Protein AF-A0ABD0PK74-F1 (afdb_monomer)

Sequence (50 aa):
MSVVSLQLGQCGNQIGQELFSVISDDSNGPNRKKYKQCSDERFFYETSTG

Mean predicted aligned error: 3.94 Å

Foldseek 3Di:
DADDDDADDDVSVVVVVVVVVVLCCLQPNPDHVPCNVVSCVYPDDDDPVD

Organism: Cirrhinus mrigala (NCBI:txid683832)

Radius of gyration: 12.03 Å; Cα contacts (8 Å, |Δi|>4): 34; chains: 1; bounding box: 32×22×27 Å

pLDDT: mean 91.44, std 8.1, range [59.12, 98.12]

Solvent-accessible surface area (backbone atoms only — not comparable to full-atom values): 3110 Å² total; per-residue (Å²): 119,73,58,88,86,85,71,60,66,70,68,34,46,55,54,46,51,58,52,51,50,54,48,46,34,26,58,72,45,98,59,75,57,84,51,20,68,64,36,46,59,24,71,54,81,89,55,100,83,112

Nearest PDB structures (foldseek):
  5zwm-assembly1_C  TM=3.688E-01  e=4.352E+00  Saccharomyces cerevisiae S288C

Secondary structure (DSSP, 8-state):
--------HHHHHHHHHHHHHHHHHHHHSSS--TTHHHHHHHH----TT-

InterPro domains:
  IPR036525 Tubulin/FtsZ, GTPase domain superfamily [G3DSA:3.40.50.1440] (1-50)
  IPR036525 Tubulin/FtsZ, GTPase domain superfamily [SSF52490] (1-49)

Structure (mmCIF, N/CA/C/O bac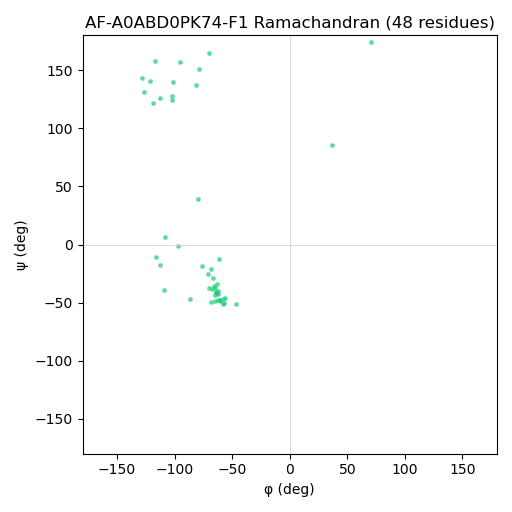kbone):
data_AF-A0ABD0PK74-F1
#
_entry.id   AF-A0ABD0PK74-F1
#
loop_
_atom_site.group_PDB
_atom_site.id
_atom_site.type_symbol
_atom_site.label_atom_id
_atom_site.label_alt_id
_atom_site.label_comp_id
_atom_site.label_asym_id
_atom_site.label_entit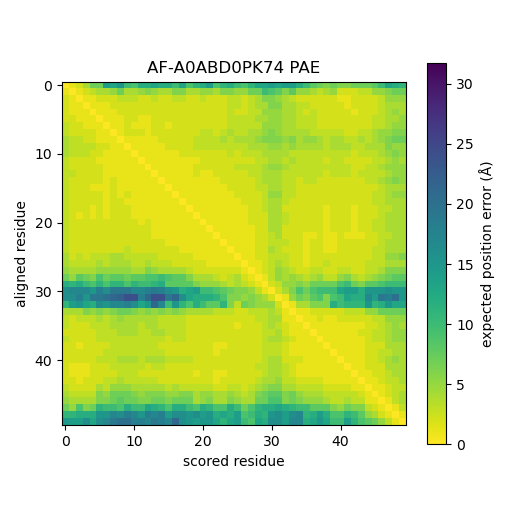y_id
_atom_site.label_seq_id
_atom_site.pdbx_PDB_ins_code
_atom_site.Cartn_x
_atom_site.Cartn_y
_atom_site.Cartn_z
_atom_site.occupancy
_atom_site.B_iso_or_equiv
_atom_site.auth_seq_id
_atom_site.auth_comp_id
_atom_site.auth_asym_id
_atom_site.auth_atom_id
_atom_site.pdbx_PDB_model_num
ATOM 1 N N . MET A 1 1 ? -12.089 7.414 -4.176 1.00 82.12 1 MET A N 1
ATOM 2 C CA . MET A 1 1 ? -11.364 6.905 -5.365 1.00 82.12 1 MET A CA 1
ATOM 3 C C . MET A 1 1 ? -10.308 5.942 -4.853 1.00 82.12 1 MET A C 1
ATOM 5 O O . MET A 1 1 ? -9.544 6.354 -3.988 1.00 82.12 1 MET A O 1
ATOM 9 N N . SER A 1 2 ? -10.328 4.685 -5.302 1.00 93.19 2 SER A N 1
ATOM 10 C CA . SER A 1 2 ? -9.430 3.630 -4.804 1.00 93.19 2 SER A CA 1
ATOM 11 C C . SER A 1 2 ? -8.026 3.743 -5.415 1.00 93.19 2 SER A C 1
ATOM 13 O O . SER A 1 2 ? -7.874 4.257 -6.526 1.00 93.19 2 SER A O 1
ATOM 15 N N . VAL A 1 3 ? -7.008 3.295 -4.678 1.00 95.50 3 VAL A N 1
ATOM 16 C CA . VAL A 1 3 ? -5.597 3.280 -5.071 1.00 95.50 3 VAL A CA 1
ATOM 17 C C . VAL A 1 3 ? -5.143 1.835 -5.242 1.00 95.50 3 VAL A C 1
ATOM 19 O O . VAL A 1 3 ? -5.238 1.029 -4.322 1.00 95.50 3 VAL A O 1
ATOM 22 N N . VAL A 1 4 ? -4.576 1.528 -6.408 1.00 95.06 4 VAL A N 1
ATOM 23 C CA . VAL A 1 4 ? -3.907 0.249 -6.669 1.00 95.06 4 VAL A CA 1
ATOM 24 C C . VAL A 1 4 ? -2.401 0.472 -6.601 1.00 95.06 4 VAL A C 1
ATOM 26 O O . VAL A 1 4 ? -1.870 1.335 -7.301 1.00 95.06 4 VAL A O 1
ATOM 29 N N . SER A 1 5 ? -1.710 -0.292 -5.755 1.00 95.12 5 SER A N 1
ATOM 30 C CA . SER A 1 5 ? -0.250 -0.263 -5.652 1.00 95.12 5 SER A CA 1
ATOM 31 C C . SER A 1 5 ? 0.364 -1.457 -6.390 1.00 95.12 5 SER A C 1
ATOM 33 O O . SER A 1 5 ? -0.143 -2.575 -6.324 1.00 95.12 5 SER A O 1
ATOM 35 N N . LEU A 1 6 ? 1.476 -1.225 -7.091 1.00 97.00 6 LEU A N 1
ATOM 36 C CA . LEU A 1 6 ? 2.293 -2.271 -7.705 1.00 97.00 6 LEU A CA 1
ATOM 37 C C . LEU A 1 6 ? 3.690 -2.212 -7.088 1.00 97.00 6 LEU A C 1
ATOM 39 O O . LEU A 1 6 ? 4.353 -1.178 -7.157 1.00 97.00 6 LEU A O 1
ATOM 43 N N . GLN A 1 7 ? 4.129 -3.312 -6.481 1.00 97.25 7 GLN A N 1
ATOM 44 C CA . GLN A 1 7 ? 5.455 -3.422 -5.872 1.00 97.25 7 GLN A CA 1
ATOM 45 C C . GLN A 1 7 ? 6.375 -4.209 -6.812 1.00 97.25 7 GLN A C 1
ATOM 47 O O . GLN A 1 7 ? 6.006 -5.282 -7.288 1.00 97.25 7 GLN A O 1
ATOM 52 N N . LEU A 1 8 ? 7.546 -3.64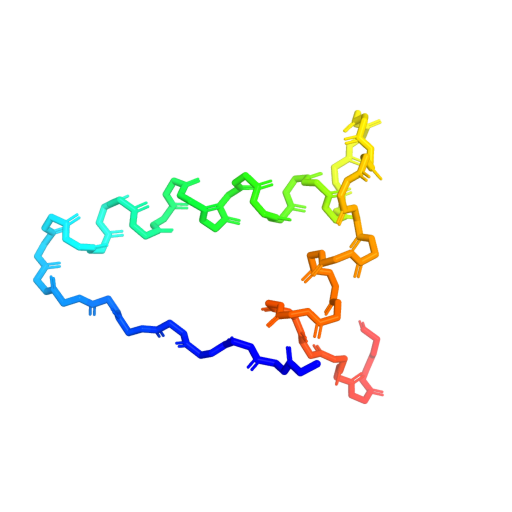6 -7.132 1.00 97.00 8 LEU A N 1
ATOM 53 C CA . LEU A 1 8 ? 8.480 -4.206 -8.113 1.00 97.00 8 LEU A CA 1
ATOM 54 C C . LEU A 1 8 ? 9.879 -4.373 -7.518 1.00 97.00 8 LEU A C 1
ATOM 56 O O . LEU A 1 8 ? 10.455 -3.440 -6.955 1.00 97.00 8 LEU A O 1
ATOM 60 N N . GLY A 1 9 ? 10.450 -5.562 -7.713 1.00 98.12 9 GLY A N 1
ATOM 61 C CA . GLY A 1 9 ? 11.782 -5.912 -7.227 1.00 98.12 9 GLY A CA 1
ATOM 62 C C . GLY A 1 9 ? 11.860 -6.065 -5.705 1.00 98.12 9 GLY A C 1
ATOM 63 O O . GLY A 1 9 ? 10.912 -5.804 -4.967 1.00 98.12 9 GLY A O 1
ATOM 64 N N . GLN A 1 10 ? 13.024 -6.498 -5.219 1.00 97.88 10 GLN A N 1
ATOM 65 C CA . GLN A 1 10 ? 13.217 -6.792 -3.797 1.00 97.88 10 GLN A CA 1
ATOM 66 C C . GLN A 1 10 ? 13.018 -5.553 -2.914 1.00 97.88 10 GLN A C 1
ATOM 68 O O . GLN A 1 10 ? 12.296 -5.616 -1.925 1.00 97.88 10 GLN A O 1
ATOM 73 N N . CYS A 1 11 ? 13.633 -4.425 -3.283 1.00 97.00 11 CYS A N 1
ATOM 74 C CA . CYS A 1 11 ? 13.517 -3.182 -2.521 1.00 97.00 11 CYS A CA 1
ATOM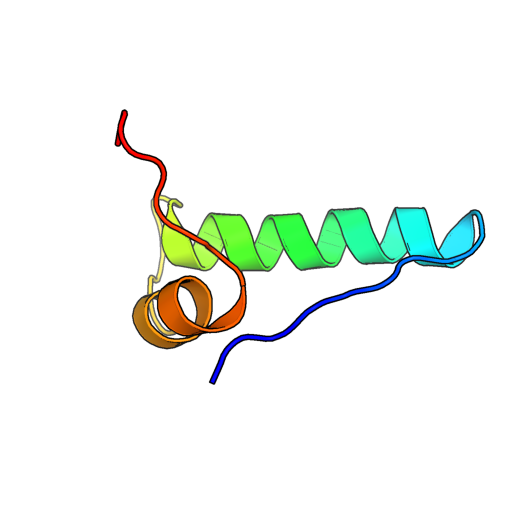 75 C C . CYS A 1 11 ? 12.061 -2.683 -2.477 1.00 97.00 11 CYS A C 1
ATOM 77 O O . CYS A 1 11 ? 11.563 -2.325 -1.413 1.00 97.00 11 CYS A O 1
ATOM 79 N N . GLY A 1 12 ? 11.347 -2.747 -3.610 1.00 97.69 12 GLY A N 1
ATOM 80 C CA . GLY A 1 12 ? 9.939 -2.358 -3.681 1.00 97.69 12 GLY A CA 1
ATOM 81 C C . GLY A 1 12 ? 9.043 -3.220 -2.794 1.00 97.69 12 GLY A C 1
ATOM 82 O O . GLY A 1 12 ? 8.174 -2.684 -2.113 1.00 97.69 12 GLY A O 1
ATOM 83 N N . ASN A 1 13 ? 9.292 -4.529 -2.736 1.00 96.81 13 ASN A N 1
ATOM 84 C CA . ASN A 1 13 ? 8.532 -5.432 -1.872 1.00 96.81 13 ASN A CA 1
ATOM 85 C C . ASN A 1 13 ? 8.831 -5.203 -0.381 1.00 96.81 13 ASN A C 1
ATOM 87 O O . ASN A 1 13 ? 7.911 -5.242 0.429 1.00 96.81 13 ASN A O 1
ATOM 91 N N . GLN A 1 14 ? 10.087 -4.913 -0.016 1.00 97.44 14 GLN A N 1
ATOM 92 C CA . GLN A 1 14 ? 10.461 -4.599 1.371 1.00 97.44 14 GLN A CA 1
ATOM 93 C C . GLN A 1 14 ? 9.801 -3.305 1.859 1.00 97.44 14 GLN A C 1
ATOM 95 O O . GLN A 1 14 ? 9.179 -3.283 2.915 1.00 97.44 14 GLN A O 1
ATOM 100 N N . ILE A 1 15 ? 9.879 -2.231 1.069 1.00 97.75 15 ILE A N 1
ATOM 101 C CA . ILE A 1 15 ? 9.246 -0.950 1.421 1.00 97.75 15 ILE A CA 1
ATOM 102 C C . ILE A 1 15 ? 7.719 -1.074 1.390 1.00 97.75 15 ILE A C 1
ATOM 104 O O . ILE A 1 15 ? 7.033 -0.509 2.240 1.00 97.75 15 ILE A O 1
ATOM 108 N N . GLY A 1 16 ? 7.182 -1.821 0.421 1.00 97.69 16 GLY A N 1
ATOM 109 C CA . GLY A 1 16 ? 5.754 -2.095 0.312 1.00 97.69 16 GLY A CA 1
ATOM 110 C C . GLY A 1 16 ? 5.200 -2.739 1.576 1.00 97.69 16 GLY A C 1
ATOM 111 O O . GLY A 1 16 ? 4.185 -2.280 2.092 1.00 97.69 16 GLY A O 1
ATOM 112 N N . GLN A 1 17 ? 5.897 -3.739 2.117 1.00 97.38 17 GLN A N 1
ATOM 113 C CA . GLN A 1 17 ? 5.506 -4.393 3.361 1.00 97.38 17 GLN A CA 1
ATOM 114 C C . GLN A 1 17 ? 5.391 -3.397 4.527 1.00 97.38 17 GLN A C 1
ATOM 116 O O . GLN A 1 17 ? 4.351 -3.351 5.183 1.00 97.38 17 GLN A O 1
ATOM 121 N N . GLU A 1 18 ? 6.411 -2.564 4.750 1.00 97.56 18 GLU A N 1
ATOM 122 C CA . GLU A 1 18 ? 6.402 -1.575 5.839 1.00 97.56 18 GLU A CA 1
ATOM 123 C C . GLU A 1 18 ? 5.288 -0.532 5.660 1.00 97.56 18 GLU A C 1
ATOM 125 O O . GLU A 1 18 ? 4.567 -0.205 6.604 1.00 97.56 18 GLU A O 1
ATOM 130 N N . LEU A 1 19 ? 5.083 -0.048 4.431 1.00 96.00 19 LEU A N 1
ATOM 131 C CA . LEU A 1 19 ? 4.012 0.898 4.118 1.00 96.00 19 LEU A CA 1
ATOM 132 C C . LEU A 1 19 ? 2.627 0.308 4.417 1.00 96.00 19 LEU A C 1
ATOM 134 O O . LEU A 1 19 ? 1.806 0.956 5.068 1.00 96.00 19 LEU A O 1
ATOM 138 N N . PHE A 1 20 ? 2.358 -0.911 3.947 1.00 96.12 20 PHE A N 1
ATOM 139 C CA . PHE A 1 20 ? 1.060 -1.551 4.156 1.00 96.12 20 PHE A CA 1
ATOM 140 C C . PHE A 1 20 ? 0.836 -1.975 5.609 1.00 96.12 20 PHE A C 1
ATOM 142 O O . PHE A 1 20 ? -0.313 -1.981 6.048 1.00 96.12 20 PHE A O 1
ATOM 149 N N . SER A 1 21 ? 1.899 -2.226 6.381 1.00 95.12 21 SER A N 1
ATOM 150 C CA . SER A 1 21 ? 1.789 -2.393 7.834 1.00 95.12 21 SER A CA 1
ATOM 151 C C . SER A 1 21 ? 1.230 -1.130 8.491 1.00 95.12 21 SER A C 1
ATOM 153 O O . SER A 1 21 ? 0.262 -1.208 9.240 1.00 95.12 21 SER A O 1
ATOM 155 N N . VAL A 1 22 ? 1.766 0.047 8.151 1.00 93.88 22 VAL A N 1
ATOM 156 C CA . VAL A 1 22 ? 1.292 1.329 8.705 1.00 93.88 22 VAL A CA 1
ATOM 157 C C . VAL A 1 22 ? -0.153 1.630 8.292 1.00 93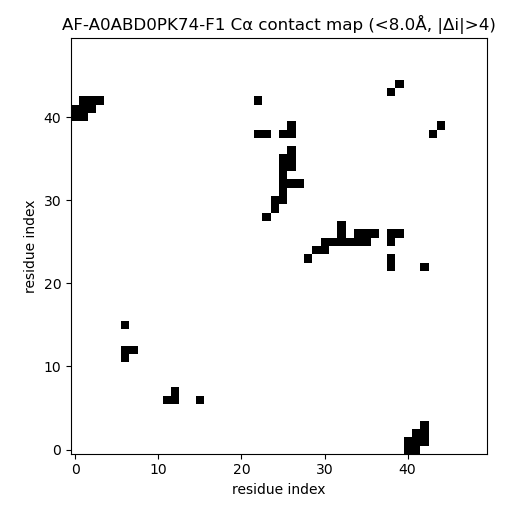.88 22 VAL A C 1
ATOM 159 O O . VAL A 1 22 ? -0.951 2.074 9.116 1.00 93.88 22 VAL A O 1
ATOM 162 N N . ILE A 1 23 ? -0.512 1.375 7.030 1.00 94.38 23 ILE A N 1
ATOM 163 C CA . ILE A 1 23 ? -1.882 1.571 6.521 1.00 94.38 23 ILE A CA 1
ATOM 164 C C . ILE A 1 23 ? -2.872 0.624 7.223 1.00 94.38 23 ILE A C 1
ATOM 166 O O . ILE A 1 23 ? -3.980 1.029 7.592 1.00 94.38 23 ILE A O 1
ATOM 170 N N . SER A 1 24 ? -2.470 -0.632 7.437 1.00 93.38 24 SER A N 1
ATOM 171 C CA . SER A 1 24 ? -3.262 -1.615 8.179 1.00 93.38 24 SER A CA 1
ATOM 172 C C . SER A 1 24 ? -3.431 -1.220 9.642 1.00 93.38 24 SER A C 1
ATOM 174 O O . SER A 1 24 ? -4.546 -1.284 10.158 1.00 93.38 24 SER A O 1
ATOM 176 N N . ASP A 1 25 ? -2.370 -0.755 10.301 1.00 93.44 25 ASP A N 1
ATOM 177 C CA . ASP A 1 25 ? -2.421 -0.307 11.694 1.00 93.44 25 ASP A CA 1
ATOM 178 C C . ASP A 1 25 ? -3.313 0.925 11.876 1.00 93.44 25 ASP A C 1
ATOM 180 O O . ASP A 1 25 ? -4.056 1.010 12.851 1.00 93.44 25 ASP A O 1
ATOM 184 N N . ASP A 1 26 ? -3.317 1.861 10.9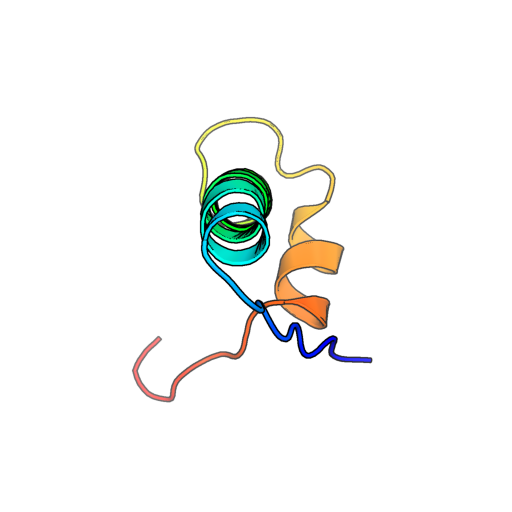29 1.00 92.62 26 ASP A N 1
ATOM 185 C CA . ASP A 1 26 ? -4.221 3.014 10.983 1.00 92.62 26 ASP A CA 1
ATOM 186 C C . ASP A 1 26 ? -5.704 2.607 10.836 1.00 92.62 26 ASP A C 1
ATOM 188 O O . ASP A 1 26 ? -6.585 3.239 11.425 1.00 92.62 26 ASP A O 1
ATOM 192 N N . SER A 1 27 ? -5.989 1.511 10.128 1.00 91.25 27 SER A N 1
A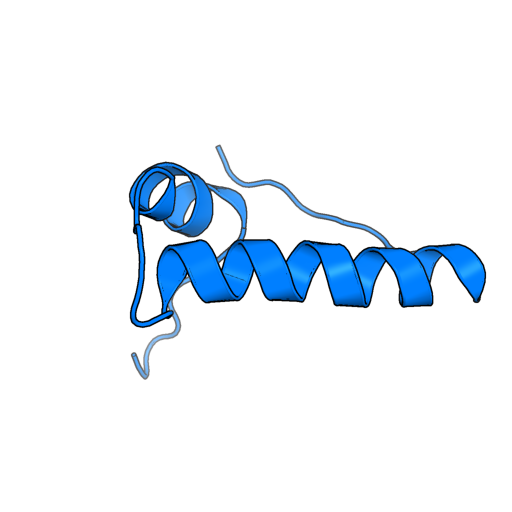TOM 193 C CA . SER A 1 27 ? -7.358 1.019 9.897 1.00 91.25 27 SER A CA 1
ATOM 194 C C . SER A 1 27 ? -7.851 0.102 11.028 1.00 91.25 27 SER A C 1
ATOM 196 O O . SER A 1 27 ? -8.947 0.283 11.582 1.00 91.25 27 SER A O 1
ATOM 198 N N . ASN A 1 28 ? -7.002 -0.846 11.434 1.00 89.44 28 ASN A N 1
ATOM 199 C CA . ASN A 1 28 ? -7.330 -1.964 12.323 1.00 89.44 28 ASN A CA 1
ATOM 200 C C . ASN A 1 28 ? -6.637 -1.900 13.692 1.00 89.44 28 ASN A C 1
ATOM 202 O O . ASN A 1 28 ? -7.086 -2.554 14.633 1.00 89.44 28 ASN A O 1
ATOM 206 N N . GLY A 1 29 ? -5.574 -1.111 13.831 1.00 85.56 29 GLY A N 1
ATOM 207 C CA . GLY A 1 29 ? -4.743 -1.076 15.028 1.00 85.56 29 GLY A CA 1
ATOM 208 C C . GLY A 1 29 ? -5.415 -0.440 16.255 1.00 85.56 29 GLY A C 1
ATOM 209 O O . GLY A 1 29 ? -6.441 0.249 16.158 1.00 85.56 29 GLY A O 1
ATOM 210 N N . PRO A 1 30 ? -4.832 -0.658 17.449 1.00 77.75 30 PRO A N 1
ATOM 211 C CA . PRO A 1 30 ? -5.398 -0.210 18.722 1.00 77.75 30 PRO A CA 1
ATOM 212 C C . PRO A 1 30 ? -5.228 1.296 18.981 1.00 77.75 30 PRO A C 1
ATOM 214 O O . PRO A 1 30 ? -5.938 1.852 19.815 1.00 77.75 30 PRO A O 1
ATOM 217 N N . ASN A 1 31 ? -4.304 1.971 18.285 1.00 69.81 31 ASN A N 1
ATOM 218 C CA . ASN A 1 31 ? -3.941 3.368 18.532 1.00 69.81 31 ASN A CA 1
ATOM 219 C C . ASN A 1 31 ? -4.154 4.257 17.297 1.00 69.81 31 ASN A C 1
ATOM 221 O O . ASN A 1 31 ? -3.843 3.861 16.185 1.00 69.81 31 ASN A O 1
ATOM 225 N N . ARG A 1 32 ? -4.642 5.489 17.532 1.00 66.06 32 ARG A N 1
ATOM 226 C CA . ARG A 1 32 ? -4.803 6.607 16.572 1.00 66.06 32 ARG A CA 1
ATOM 227 C C . ARG A 1 32 ? -5.212 6.210 15.144 1.00 66.06 32 ARG A C 1
ATOM 229 O O . ARG A 1 32 ? -4.416 6.240 14.219 1.00 66.06 32 ARG A O 1
ATOM 236 N N . LYS A 1 33 ? -6.524 6.076 14.967 1.00 82.81 33 LYS A N 1
ATOM 237 C CA . LYS A 1 33 ? -7.237 5.907 13.691 1.00 82.81 33 LYS A CA 1
ATOM 238 C C . LYS A 1 33 ? -7.434 7.228 12.935 1.00 82.81 33 LYS A C 1
ATOM 240 O O . LYS A 1 33 ? -8.522 7.505 12.434 1.00 82.81 33 LYS A O 1
ATOM 245 N N . LYS A 1 34 ? -6.426 8.112 12.947 1.00 90.06 34 LYS A N 1
ATOM 246 C CA . LYS A 1 34 ? -6.566 9.482 12.410 1.00 90.06 34 LYS A CA 1
ATOM 247 C C . LYS A 1 34 ? -6.864 9.459 10.911 1.00 90.06 34 LYS A C 1
ATOM 249 O O . LYS A 1 34 ? -7.588 10.333 10.440 1.00 90.06 34 LYS A O 1
ATOM 254 N N . TYR A 1 35 ? -6.317 8.485 10.188 1.00 92.06 35 TYR A N 1
ATOM 255 C CA . TYR A 1 35 ? -6.510 8.359 8.751 1.00 92.06 35 TYR A CA 1
ATOM 256 C C . TYR A 1 35 ? -7.404 7.179 8.368 1.00 92.06 35 TYR A C 1
ATOM 258 O O . TYR A 1 35 ? -7.597 6.979 7.173 1.00 92.06 35 TYR A O 1
ATOM 266 N N . LYS A 1 36 ? -8.027 6.476 9.333 1.00 92.94 36 LYS A N 1
ATOM 267 C CA . LYS A 1 36 ? -8.793 5.241 9.086 1.00 92.94 36 LYS A CA 1
ATOM 268 C C . LYS A 1 36 ? -9.740 5.358 7.904 1.00 92.94 36 LYS A C 1
ATOM 270 O O . LYS A 1 36 ? -9.700 4.529 7.010 1.00 92.94 36 LYS A O 1
ATOM 275 N N . GLN A 1 37 ? -10.566 6.405 7.880 1.00 92.69 37 GLN A N 1
ATOM 276 C CA . GLN A 1 37 ? -11.520 6.603 6.789 1.00 92.69 37 GLN A CA 1
ATOM 277 C C . GLN A 1 37 ? -10.810 6.678 5.428 1.00 92.69 37 GLN A C 1
ATOM 279 O O . GLN A 1 37 ? -11.203 6.009 4.480 1.00 92.69 37 GLN A O 1
ATOM 284 N N . CYS A 1 38 ? -9.736 7.463 5.337 1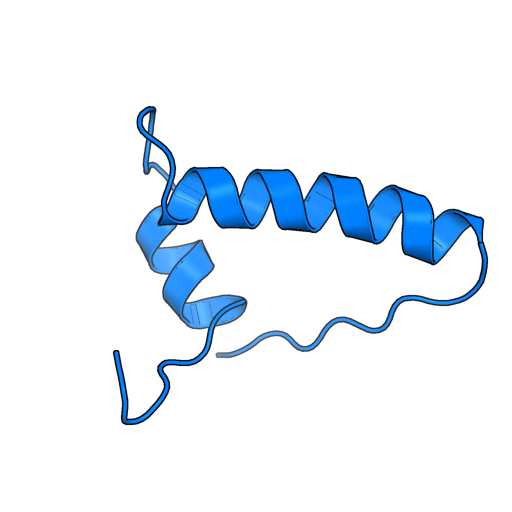.00 93.12 38 CYS A N 1
ATOM 285 C CA . CYS A 1 38 ? -8.953 7.575 4.113 1.00 93.12 38 CYS A CA 1
ATOM 286 C C . CYS A 1 38 ? -8.250 6.261 3.754 1.00 93.12 38 CYS A C 1
ATOM 288 O O . CYS A 1 38 ? -8.110 5.973 2.568 1.00 93.12 38 CYS A O 1
ATOM 290 N N . SER A 1 39 ? -7.782 5.502 4.745 1.00 94.00 39 SER A N 1
ATOM 291 C CA . SER A 1 39 ? -7.101 4.222 4.554 1.00 94.00 39 SER A CA 1
ATOM 292 C C . SER A 1 39 ? -8.069 3.160 4.026 1.00 94.00 39 SER A C 1
ATOM 294 O O . SER A 1 39 ? -7.802 2.570 2.979 1.00 94.00 39 SER A O 1
ATOM 296 N N . ASP A 1 40 ? -9.235 3.017 4.661 1.00 93.44 40 ASP A N 1
ATOM 297 C CA . ASP A 1 40 ? -10.318 2.115 4.253 1.00 93.44 40 ASP A CA 1
ATOM 298 C C . ASP A 1 40 ? -10.804 2.426 2.831 1.00 93.44 40 ASP A C 1
ATOM 300 O O . ASP A 1 40 ? -10.828 1.548 1.974 1.00 93.44 40 ASP A O 1
ATOM 304 N N . GLU A 1 41 ? -11.129 3.690 2.540 1.00 94.44 41 GLU A N 1
ATOM 305 C CA . GLU A 1 41 ? -11.698 4.094 1.245 1.00 94.44 41 GLU A CA 1
ATOM 306 C C . GLU A 1 41 ? -10.713 3.978 0.069 1.00 94.44 41 GLU A C 1
ATOM 308 O O . GLU A 1 41 ? -11.128 3.981 -1.098 1.00 94.44 41 GLU A O 1
ATOM 313 N N . ARG A 1 42 ? -9.403 3.963 0.347 1.00 94.94 42 ARG A N 1
ATOM 314 C CA . ARG A 1 42 ? -8.366 4.030 -0.693 1.00 94.94 42 ARG A CA 1
ATOM 315 C C . ARG A 1 42 ? -7.607 2.731 -0.877 1.00 94.94 42 ARG A C 1
ATOM 317 O O . ARG A 1 42 ? -7.296 2.418 -2.021 1.00 94.94 42 ARG A O 1
ATOM 324 N N . PHE A 1 43 ? -7.290 2.019 0.199 1.00 95.31 43 PHE A N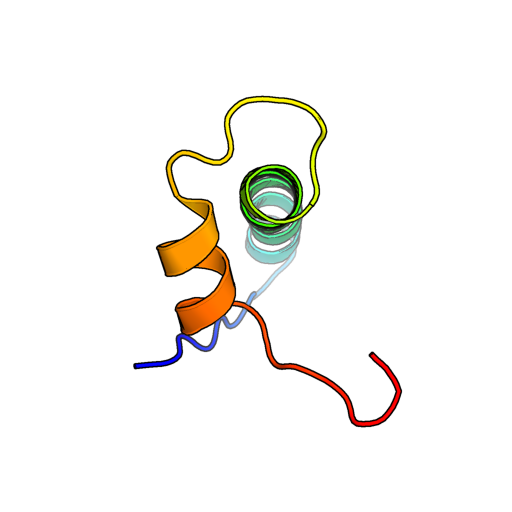 1
ATOM 325 C CA . PHE A 1 43 ? -6.338 0.906 0.170 1.00 95.31 43 PHE A CA 1
ATOM 326 C C . PHE A 1 43 ? -6.954 -0.452 0.504 1.00 95.31 43 PHE A C 1
ATOM 328 O O . PHE A 1 43 ? -6.301 -1.468 0.271 1.00 95.31 43 PHE A O 1
ATOM 335 N N . PHE A 1 44 ? -8.193 -0.485 0.996 1.00 93.62 44 PHE A N 1
ATOM 336 C CA . PHE A 1 44 ? -8.903 -1.723 1.299 1.00 93.62 44 PHE A CA 1
ATOM 337 C C . PHE A 1 44 ? -10.149 -1.878 0.429 1.00 93.62 44 PHE A C 1
ATOM 339 O O . PHE A 1 44 ? -10.693 -0.919 -0.118 1.00 93.62 44 PHE A O 1
ATOM 346 N N . TYR A 1 45 ? -10.585 -3.124 0.289 1.00 91.25 45 TYR A N 1
ATOM 347 C CA . TYR A 1 45 ? -11.892 -3.466 -0.247 1.00 91.25 45 TYR A CA 1
ATOM 348 C C . TYR A 1 45 ? -12.562 -4.424 0.735 1.00 91.25 45 TYR A C 1
ATOM 350 O O . TYR A 1 45 ? -11.893 -5.255 1.350 1.00 91.25 45 TYR A O 1
ATOM 358 N N . GLU A 1 46 ? -13.873 -4.290 0.899 1.00 88.75 46 GLU A N 1
ATOM 359 C CA . GLU A 1 46 ? -14.649 -5.178 1.761 1.00 88.75 46 GLU A CA 1
ATOM 360 C C . GLU A 1 46 ? -14.968 -6.478 1.013 1.00 88.75 46 GLU A C 1
ATOM 362 O O . GLU A 1 46 ? -15.316 -6.465 -0.173 1.00 88.75 46 GLU A O 1
ATOM 367 N N . THR A 1 47 ? -14.830 -7.610 1.701 1.00 88.19 47 THR A N 1
ATOM 368 C CA . THR A 1 47 ? -15.209 -8.920 1.163 1.00 88.19 47 THR A CA 1
ATOM 369 C C . THR A 1 47 ? -16.618 -9.284 1.621 1.00 88.19 47 THR A C 1
ATOM 371 O O . THR A 1 47 ? -17.083 -8.826 2.659 1.00 88.19 47 THR A O 1
ATOM 374 N N . SER A 1 48 ? -17.307 -10.168 0.896 1.00 88.75 48 SER A N 1
ATOM 375 C CA . SER A 1 48 ? -18.656 -10.624 1.276 1.00 88.75 48 SER A CA 1
ATOM 376 C C . SER A 1 48 ? -18.723 -11.342 2.633 1.00 88.75 48 SER A C 1
ATOM 378 O O . SER A 1 48 ? -19.817 -11.601 3.127 1.00 88.75 48 SER A O 1
ATOM 380 N N . THR A 1 49 ? -17.579 -11.709 3.213 1.00 84.12 49 THR A N 1
ATOM 381 C CA . THR A 1 49 ? -17.476 -12.400 4.504 1.00 84.12 49 THR A CA 1
ATOM 382 C C . THR A 1 49 ? -17.207 -11.476 5.692 1.00 84.12 49 THR A C 1
ATOM 384 O O . THR A 1 49 ? -17.192 -11.978 6.813 1.00 84.12 49 THR A O 1
ATOM 387 N N . GLY A 1 50 ? -17.062 -10.164 5.465 1.00 59.12 50 GLY A N 1
ATOM 388 C CA . GLY A 1 50 ? -16.587 -9.219 6.480 1.00 59.12 50 GLY A CA 1
ATOM 389 C C . GLY A 1 50 ? -15.079 -9.299 6.606 1.00 59.12 50 GLY A C 1
ATOM 390 O O . GLY A 1 50 ? -14.604 -10.139 7.399 1.00 59.12 50 GLY A O 1
#